Protein AF-A0A7J2S6Q3-F1 (afdb_monomer_lite)

Radius of gyration: 14.71 Å; chains: 1; bounding box: 44×21×36 Å

Sequence (72 aa):
MEEIKIALQLEKDGYAYYKRASELCKNEYGKKMFKKLAEDEIKHLQKFKEIAEEIFGIKIDDKDEGKTSGYI

Foldseek 3Di:
DVVLVVQLVVLVVQLVVLCVQLVPDPDPVSNVVSNVSSVVSVVSNVVSQVVCCVPPVDHDDPVPPPDDDDDD

pLDDT: mean 87.34, std 18.96, range [36.19, 98.75]

Secondary structure (DSSP, 8-state):
-HHHHHHHHHHHHHHHHHHHHHHH--SHHHHHHHHHHHHHHHHHHHHHHHHHHHHH-----GGGTT------

Structure (mmCIF, N/CA/C/O backbone):
data_AF-A0A7J2S6Q3-F1
#
_entry.id   AF-A0A7J2S6Q3-F1
#
loop_
_atom_site.group_PDB
_atom_site.id
_atom_site.type_symbol
_atom_site.label_atom_id
_atom_site.label_alt_id
_atom_site.label_comp_id
_atom_site.label_asym_id
_atom_site.label_entity_id
_atom_site.label_seq_id
_atom_site.pdbx_PDB_ins_code
_atom_site.Cartn_x
_atom_site.Cartn_y
_atom_site.Cartn_z
_atom_site.occupancy
_atom_site.B_iso_or_equiv
_atom_site.auth_seq_id
_atom_site.auth_comp_id
_atom_site.auth_asym_id
_atom_site.auth_atom_id
_atom_site.pdbx_PDB_model_num
ATOM 1 N N . MET A 1 1 ? -17.144 8.039 9.658 1.00 77.88 1 MET A N 1
ATOM 2 C CA . MET A 1 1 ? -16.726 6.608 9.655 1.00 77.88 1 MET A CA 1
ATOM 3 C C . MET A 1 1 ? -16.600 6.084 8.240 1.00 77.88 1 MET A C 1
ATOM 5 O O . MET A 1 1 ? -15.696 5.299 7.988 1.00 77.88 1 MET A O 1
ATOM 9 N N . GLU A 1 2 ? -17.484 6.500 7.333 1.00 89.25 2 GLU A N 1
ATOM 10 C CA . GLU A 1 2 ? -17.418 6.119 5.922 1.00 89.25 2 GLU A CA 1
ATOM 11 C C . GLU A 1 2 ? -16.096 6.553 5.273 1.00 89.25 2 GLU A C 1
ATOM 13 O O . GLU A 1 2 ? -15.443 5.773 4.595 1.00 89.25 2 GLU A O 1
ATOM 18 N N . GLU A 1 3 ? -15.622 7.750 5.603 1.00 93.19 3 GLU A N 1
ATOM 19 C CA . GLU A 1 3 ? -14.368 8.322 5.112 1.00 93.19 3 GLU A CA 1
ATOM 20 C C . GLU A 1 3 ? -13.153 7.481 5.526 1.00 93.19 3 GLU A C 1
ATOM 22 O O . GLU A 1 3 ? -12.257 7.239 4.724 1.00 93.19 3 GLU A O 1
ATOM 27 N N . ILE A 1 4 ? -13.149 6.985 6.770 1.00 92.69 4 ILE A N 1
ATOM 28 C CA . ILE A 1 4 ? -12.096 6.101 7.286 1.00 92.69 4 ILE A CA 1
ATOM 29 C C . ILE A 1 4 ? -12.145 4.739 6.597 1.00 92.69 4 ILE A C 1
ATOM 31 O O . ILE A 1 4 ? -11.099 4.201 6.254 1.00 92.69 4 ILE A O 1
ATOM 35 N N . LYS A 1 5 ? -13.336 4.178 6.357 1.00 91.50 5 LYS A N 1
ATOM 36 C CA . LYS A 1 5 ? -13.467 2.912 5.621 1.00 91.50 5 LYS A CA 1
ATOM 37 C C . LYS A 1 5 ? -12.965 3.045 4.185 1.00 91.50 5 LYS A C 1
ATOM 39 O O . LYS A 1 5 ? -12.231 2.175 3.727 1.00 91.50 5 LYS A O 1
ATOM 44 N N . ILE A 1 6 ? -13.317 4.143 3.514 1.00 95.38 6 ILE A N 1
ATOM 45 C CA . ILE A 1 6 ? -12.840 4.455 2.163 1.00 95.38 6 ILE A CA 1
ATOM 46 C C . ILE A 1 6 ? -11.316 4.584 2.160 1.00 95.38 6 ILE A C 1
ATOM 48 O O . ILE A 1 6 ? -10.669 3.959 1.326 1.00 95.38 6 ILE A O 1
ATOM 52 N N . ALA A 1 7 ? -10.737 5.328 3.107 1.00 95.62 7 ALA A N 1
ATOM 53 C CA . ALA A 1 7 ? -9.287 5.458 3.229 1.00 95.62 7 ALA A CA 1
ATOM 54 C C . ALA A 1 7 ? -8.613 4.094 3.449 1.00 95.62 7 ALA A C 1
ATOM 56 O O . ALA A 1 7 ? -7.706 3.733 2.711 1.00 95.62 7 ALA A O 1
ATOM 57 N N . LEU A 1 8 ? -9.107 3.282 4.389 1.00 94.38 8 LEU A N 1
ATOM 58 C CA . LEU A 1 8 ? -8.566 1.943 4.644 1.00 94.38 8 LEU A CA 1
ATOM 59 C C . LEU A 1 8 ? -8.630 1.035 3.408 1.00 94.38 8 LEU A C 1
ATOM 61 O O . LEU A 1 8 ? -7.698 0.270 3.169 1.00 94.38 8 LEU A O 1
ATOM 65 N N . GLN A 1 9 ? -9.714 1.096 2.629 1.00 95.75 9 GLN A N 1
ATOM 66 C CA . GLN A 1 9 ? -9.820 0.325 1.390 1.00 95.75 9 GLN A CA 1
ATOM 67 C C . GLN A 1 9 ? -8.852 0.843 0.321 1.00 95.75 9 GLN A C 1
ATOM 69 O O . GLN A 1 9 ? -8.190 0.041 -0.335 1.00 95.75 9 GLN A O 1
ATOM 74 N N . LEU A 1 10 ? -8.719 2.165 0.193 1.00 97.38 10 LEU A N 1
ATOM 75 C CA . LEU A 1 10 ? -7.787 2.795 -0.737 1.00 97.38 10 LEU A CA 1
ATOM 76 C C . LEU A 1 10 ? -6.344 2.343 -0.477 1.00 97.38 10 LEU A C 1
ATOM 78 O O . LEU A 1 10 ? -5.651 1.975 -1.423 1.00 97.38 10 LEU A O 1
ATOM 82 N N . GLU A 1 11 ? -5.917 2.292 0.787 1.00 98.00 11 GLU A N 1
ATOM 83 C CA . GLU A 1 11 ? -4.570 1.828 1.146 1.00 98.00 11 GLU A CA 1
ATOM 84 C C . GLU A 1 11 ? -4.355 0.339 0.816 1.00 98.00 11 GLU A C 1
ATOM 86 O O . GLU A 1 11 ? -3.294 -0.056 0.324 1.00 98.00 11 GLU A O 1
ATOM 91 N N . LYS A 1 12 ? -5.369 -0.515 1.023 1.00 97.12 12 LYS A N 1
ATOM 92 C CA . LYS A 1 12 ? -5.298 -1.946 0.658 1.00 97.12 12 LYS A CA 1
ATOM 93 C C . LYS A 1 12 ? -5.186 -2.140 -0.850 1.00 97.12 12 LYS A C 1
ATOM 95 O O . LYS A 1 12 ? -4.360 -2.932 -1.317 1.00 97.12 12 LYS A O 1
ATOM 100 N N . ASP A 1 13 ? -5.991 -1.402 -1.606 1.00 97.94 13 ASP A N 1
ATOM 101 C CA . ASP A 1 13 ? -5.982 -1.443 -3.065 1.00 97.94 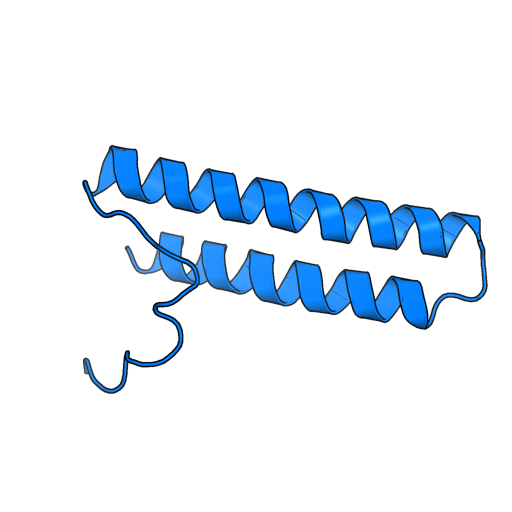13 ASP A CA 1
ATOM 102 C C . ASP A 1 13 ? -4.654 -0.897 -3.613 1.00 97.94 13 ASP A C 1
ATOM 104 O O . ASP A 1 13 ? -4.055 -1.507 -4.504 1.00 97.94 13 ASP A O 1
ATOM 108 N N . GLY A 1 14 ? -4.145 0.192 -3.027 1.00 98.25 14 GLY A N 1
ATOM 109 C CA . GLY A 1 14 ? -2.834 0.770 -3.325 1.00 98.25 14 GLY A CA 1
ATOM 110 C C . GLY A 1 14 ? -1.696 -0.222 -3.083 1.00 98.25 14 GLY A C 1
ATOM 111 O O . GLY A 1 14 ? -0.865 -0.444 -3.971 1.00 98.25 14 GLY A O 1
ATOM 112 N N . TYR A 1 15 ? -1.702 -0.911 -1.936 1.00 98.50 15 TYR A N 1
ATOM 113 C CA . TYR A 1 15 ? -0.734 -1.967 -1.635 1.00 98.50 15 TYR A CA 1
ATOM 114 C C . TYR A 1 15 ? -0.752 -3.069 -2.701 1.00 98.50 15 TYR A C 1
ATOM 116 O O . TYR A 1 15 ? 0.294 -3.417 -3.264 1.00 98.50 15 TYR A O 1
ATOM 124 N N . ALA A 1 16 ? -1.936 -3.613 -3.004 1.00 98.19 16 ALA A N 1
ATOM 125 C CA . ALA A 1 16 ? -2.089 -4.675 -3.995 1.00 98.19 16 ALA A CA 1
ATOM 126 C C . ALA A 1 16 ? -1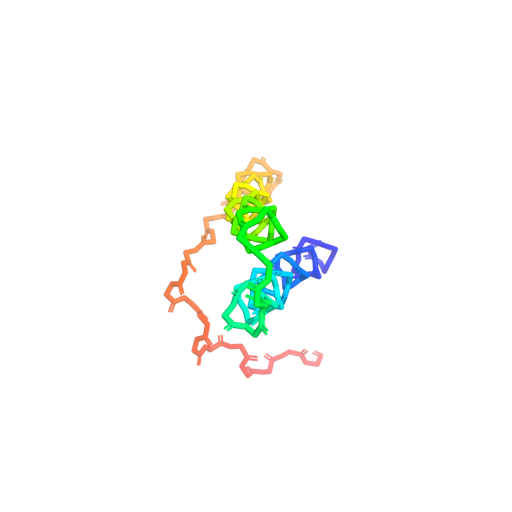.620 -4.222 -5.387 1.00 98.19 16 ALA A C 1
ATOM 128 O O . ALA A 1 16 ? -0.920 -4.968 -6.086 1.00 98.19 16 ALA A O 1
ATOM 129 N N . TYR A 1 17 ? -1.951 -2.986 -5.763 1.00 98.56 17 TYR A N 1
ATOM 130 C CA . TYR A 1 17 ? -1.543 -2.374 -7.019 1.00 98.56 17 TYR A CA 1
ATOM 131 C C . TYR A 1 17 ? -0.020 -2.251 -7.125 1.00 98.56 17 TYR A C 1
ATOM 133 O O . TYR A 1 17 ? 0.575 -2.778 -8.071 1.00 98.56 17 TYR A O 1
ATOM 141 N N . TYR A 1 18 ? 0.636 -1.617 -6.151 1.00 98.62 18 TYR A N 1
ATOM 142 C CA . TYR A 1 18 ? 2.082 -1.398 -6.198 1.00 98.62 18 TYR A CA 1
ATOM 143 C C . TYR A 1 18 ? 2.878 -2.688 -6.049 1.00 98.62 18 TYR A C 1
ATOM 145 O O . TYR A 1 18 ? 3.895 -2.868 -6.727 1.00 98.62 18 TYR A O 1
ATOM 153 N N . LYS A 1 19 ? 2.391 -3.639 -5.246 1.00 98.44 19 LYS A N 1
ATOM 154 C CA . LYS A 1 19 ? 2.988 -4.972 -5.169 1.00 98.44 19 LYS A CA 1
ATOM 155 C C . LYS A 1 19 ? 2.984 -5.642 -6.543 1.00 98.44 19 LYS A C 1
ATOM 157 O O . LYS A 1 19 ? 4.051 -6.035 -7.023 1.00 98.44 19 LYS A O 1
ATOM 162 N N . ARG A 1 20 ? 1.829 -5.684 -7.217 1.00 98.50 20 ARG A N 1
ATOM 163 C CA . ARG A 1 20 ? 1.706 -6.248 -8.570 1.00 98.50 20 ARG A CA 1
ATOM 164 C C . ARG A 1 20 ? 2.560 -5.488 -9.588 1.00 98.50 20 ARG A C 1
ATOM 166 O O . ARG A 1 20 ? 3.225 -6.107 -10.415 1.00 98.50 20 ARG A O 1
ATOM 173 N N . ALA A 1 21 ? 2.595 -4.158 -9.518 1.00 98.44 21 ALA A N 1
ATOM 174 C CA . ALA A 1 21 ? 3.447 -3.340 -10.380 1.00 98.44 21 ALA A CA 1
ATOM 175 C C . ALA A 1 21 ? 4.935 -3.686 -10.200 1.00 98.44 21 ALA A C 1
ATOM 177 O O . ALA A 1 21 ? 5.668 -3.796 -11.183 1.00 98.44 21 ALA A O 1
ATOM 178 N N . SER A 1 22 ? 5.376 -3.938 -8.962 1.00 98.50 22 SER A N 1
ATOM 179 C CA . SER A 1 22 ? 6.752 -4.359 -8.675 1.00 98.50 22 SER A CA 1
ATOM 180 C C . SER A 1 22 ? 7.095 -5.738 -9.255 1.00 98.50 22 SER A C 1
ATOM 182 O O . SER A 1 22 ? 8.227 -5.957 -9.685 1.00 98.50 22 SER A O 1
ATOM 184 N N . GLU A 1 23 ? 6.127 -6.656 -9.297 1.00 98.06 23 GLU A N 1
ATOM 185 C CA . GLU A 1 23 ? 6.288 -8.004 -9.857 1.00 98.06 23 GLU A CA 1
ATOM 186 C C . GLU A 1 23 ? 6.371 -7.976 -11.391 1.00 98.06 23 GLU A C 1
ATOM 188 O O . GLU A 1 23 ? 7.116 -8.754 -11.985 1.00 98.06 23 GLU A O 1
ATOM 193 N N . LEU A 1 24 ? 5.649 -7.049 -12.029 1.00 98.31 24 LEU A N 1
ATOM 194 C CA . LEU A 1 24 ? 5.624 -6.882 -13.486 1.00 98.31 24 LEU A CA 1
ATOM 195 C C . LEU A 1 24 ? 6.752 -5.980 -14.023 1.00 98.31 24 LEU A C 1
ATOM 197 O O . LEU A 1 24 ? 7.070 -6.026 -15.215 1.00 98.31 24 LEU A O 1
ATOM 201 N N . CYS A 1 25 ? 7.366 -5.148 -13.176 1.00 97.94 25 CYS A N 1
ATOM 202 C CA . CYS A 1 25 ? 8.415 -4.219 -13.588 1.00 97.94 25 CYS A CA 1
ATOM 203 C C . CYS A 1 25 ? 9.749 -4.943 -13.837 1.00 97.94 25 CYS A C 1
ATOM 205 O O . CYS A 1 25 ? 10.352 -5.507 -12.927 1.00 97.94 25 CYS A O 1
ATOM 207 N N . LYS A 1 26 ? 10.252 -4.867 -15.077 1.00 97.62 26 LYS A N 1
ATOM 208 C CA . LYS A 1 26 ? 11.549 -5.452 -15.471 1.00 97.62 26 LYS A CA 1
ATOM 209 C C . LYS A 1 26 ? 12.756 -4.612 -15.048 1.00 97.62 26 LYS A C 1
ATOM 211 O O . LYS A 1 26 ? 13.867 -5.122 -14.991 1.00 97.62 26 LYS A O 1
ATOM 216 N N . ASN A 1 27 ? 12.562 -3.312 -14.826 1.00 98.31 27 ASN A N 1
ATOM 217 C CA . ASN A 1 27 ? 13.639 -2.417 -14.423 1.00 98.31 27 ASN A CA 1
ATOM 218 C C . ASN A 1 27 ? 13.843 -2.505 -12.904 1.00 98.31 27 ASN A C 1
ATOM 220 O O . ASN A 1 27 ? 12.916 -2.248 -12.139 1.00 98.31 27 ASN A O 1
ATOM 224 N N . GLU A 1 28 ? 15.064 -2.807 -12.466 1.00 97.88 28 GLU A N 1
ATOM 225 C CA . GLU A 1 28 ? 15.367 -3.014 -11.043 1.00 97.88 28 GLU A CA 1
ATOM 226 C C . GLU A 1 28 ? 15.139 -1.770 -10.170 1.00 97.88 28 GLU A C 1
ATOM 228 O O . GLU A 1 28 ? 14.711 -1.894 -9.021 1.00 97.88 28 GLU A O 1
ATOM 233 N N . TYR A 1 29 ? 15.367 -0.563 -10.697 1.00 98.12 29 TYR A N 1
ATOM 234 C CA . TYR A 1 29 ? 15.071 0.672 -9.968 1.00 98.12 29 TYR A CA 1
ATOM 235 C C . TYR A 1 29 ? 13.561 0.888 -9.833 1.00 98.12 29 TYR A C 1
ATOM 237 O O . TYR A 1 29 ? 13.082 1.158 -8.733 1.00 98.12 29 TYR A O 1
ATOM 245 N N . GLY A 1 30 ? 12.806 0.694 -10.918 1.00 98.44 30 GLY A N 1
ATOM 246 C CA . GLY A 1 30 ? 11.342 0.780 -10.904 1.00 98.44 30 GLY A CA 1
ATOM 247 C C . GLY A 1 30 ? 10.706 -0.249 -9.967 1.00 98.44 30 GLY A C 1
ATOM 248 O O . GLY A 1 30 ? 9.837 0.085 -9.167 1.00 98.44 30 GLY A O 1
ATOM 249 N N . LYS A 1 31 ? 11.211 -1.486 -9.971 1.00 98.69 31 LYS A N 1
ATOM 250 C CA . LYS A 1 31 ? 10.790 -2.537 -9.037 1.00 98.69 31 LYS A CA 1
ATOM 251 C C . LYS A 1 31 ? 11.018 -2.141 -7.580 1.00 98.69 31 LYS A C 1
ATOM 253 O O . LYS A 1 31 ? 10.123 -2.323 -6.758 1.00 98.69 31 LYS A O 1
ATOM 258 N N . LYS A 1 32 ? 12.191 -1.588 -7.247 1.00 98.50 32 LYS A N 1
ATOM 259 C CA . LYS A 1 32 ? 12.481 -1.087 -5.891 1.00 98.50 32 LYS A CA 1
ATOM 260 C C . LYS A 1 32 ? 11.567 0.075 -5.504 1.00 98.50 32 LYS A C 1
ATOM 262 O O . LYS A 1 32 ? 11.084 0.096 -4.377 1.00 98.50 32 LYS A O 1
ATOM 267 N N . MET A 1 33 ? 11.301 0.997 -6.430 1.00 98.69 33 MET A N 1
ATOM 268 C CA . MET A 1 33 ? 10.363 2.099 -6.211 1.00 98.69 33 MET A CA 1
ATOM 269 C C . MET A 1 33 ? 8.960 1.576 -5.882 1.00 98.69 33 MET A C 1
ATOM 271 O O . MET A 1 33 ? 8.410 1.946 -4.852 1.00 98.69 33 MET A O 1
ATOM 275 N N . PHE A 1 34 ? 8.407 0.674 -6.697 1.00 98.75 34 PHE A N 1
ATOM 276 C CA . PHE A 1 34 ? 7.076 0.115 -6.450 1.00 98.75 34 PHE A CA 1
ATOM 277 C C . PHE A 1 34 ? 6.994 -0.689 -5.152 1.00 98.75 34 PHE A C 1
ATOM 279 O O . PHE A 1 34 ? 6.000 -0.586 -4.442 1.00 98.75 34 PHE A O 1
ATOM 286 N N . LYS A 1 35 ? 8.042 -1.442 -4.793 1.00 98.56 35 LYS A N 1
ATOM 287 C CA . LYS A 1 35 ? 8.098 -2.111 -3.483 1.00 98.56 35 LYS A CA 1
ATOM 288 C C . LYS A 1 35 ? 8.015 -1.116 -2.332 1.00 98.56 35 LYS A C 1
ATOM 290 O O . LYS A 1 35 ? 7.232 -1.330 -1.418 1.00 98.56 35 LYS A O 1
ATOM 295 N N . LYS A 1 36 ? 8.780 -0.024 -2.409 1.00 98.62 36 LYS A N 1
ATOM 296 C CA . LYS A 1 36 ? 8.751 1.024 -1.387 1.00 98.62 36 LYS A CA 1
ATOM 297 C C . LYS A 1 36 ? 7.366 1.666 -1.274 1.00 98.62 36 LYS A C 1
ATOM 299 O O . LYS A 1 36 ? 6.887 1.842 -0.166 1.00 98.62 36 LYS A O 1
ATOM 304 N N . LEU A 1 37 ? 6.713 1.950 -2.403 1.00 98.62 37 LEU A N 1
ATOM 305 C CA . LEU A 1 37 ? 5.348 2.484 -2.401 1.00 98.62 37 LEU A CA 1
ATOM 306 C C . LEU A 1 37 ? 4.361 1.512 -1.747 1.00 98.62 37 LEU A C 1
ATOM 308 O O . LEU A 1 37 ? 3.602 1.923 -0.884 1.00 98.62 37 LEU A O 1
ATOM 312 N N . ALA A 1 38 ? 4.428 0.217 -2.070 1.00 98.19 38 ALA A N 1
ATOM 313 C CA . ALA A 1 38 ? 3.600 -0.787 -1.401 1.00 98.19 38 ALA A CA 1
ATOM 314 C C . ALA A 1 38 ? 3.856 -0.820 0.122 1.00 98.19 38 ALA A C 1
ATOM 316 O O . ALA A 1 38 ? 2.922 -0.881 0.914 1.00 98.19 38 ALA A O 1
ATOM 317 N N . GLU A 1 39 ? 5.116 -0.760 0.554 1.00 98.19 39 GLU A N 1
ATOM 318 C CA . GLU A 1 39 ? 5.466 -0.704 1.980 1.00 98.19 39 GLU A CA 1
ATOM 319 C C . GLU A 1 39 ? 4.943 0.560 2.679 1.00 98.19 39 GLU A C 1
ATOM 321 O O . GLU A 1 39 ? 4.609 0.503 3.863 1.00 98.19 39 GLU A O 1
ATOM 326 N N . ASP A 1 40 ? 4.870 1.689 1.973 1.00 98.44 40 ASP A N 1
ATOM 327 C CA . ASP A 1 40 ? 4.318 2.932 2.509 1.00 98.44 40 ASP A CA 1
ATOM 328 C C . ASP A 1 40 ? 2.794 2.827 2.716 1.00 98.44 40 ASP A C 1
ATOM 330 O O . ASP A 1 40 ? 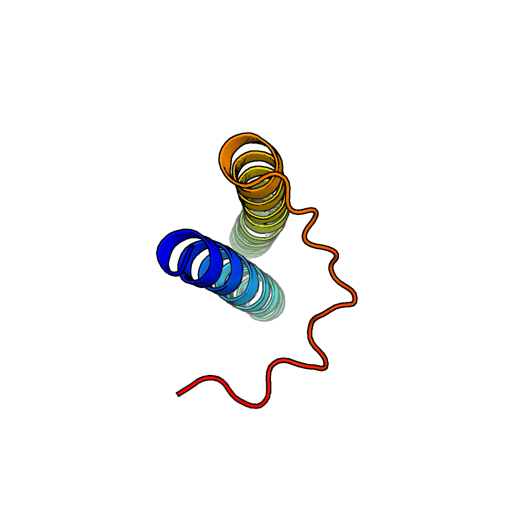2.328 3.201 3.794 1.00 9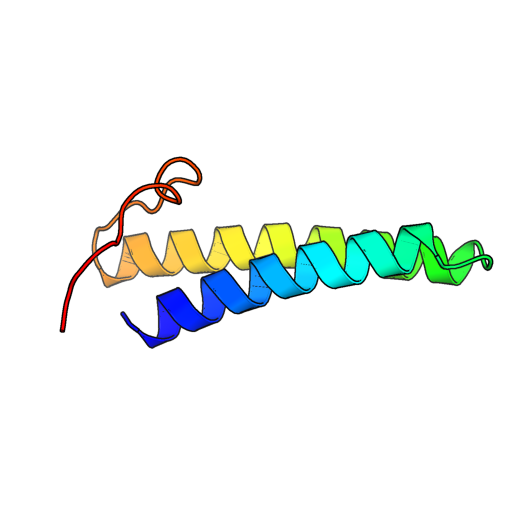8.44 40 ASP A O 1
ATOM 334 N N . GLU A 1 41 ? 2.044 2.175 1.817 1.00 98.31 41 GLU A N 1
ATOM 335 C CA . GLU A 1 41 ? 0.593 1.966 2.014 1.00 98.31 41 GLU A CA 1
ATOM 336 C C . GLU A 1 41 ? 0.275 1.103 3.245 1.00 98.31 41 GLU A C 1
ATOM 338 O O . GLU A 1 41 ? -0.726 1.321 3.924 1.00 98.31 41 GLU A O 1
ATOM 343 N N . ILE A 1 42 ? 1.153 0.163 3.626 1.00 96.81 42 ILE A N 1
ATOM 344 C CA . ILE A 1 42 ? 0.985 -0.584 4.889 1.00 96.81 42 ILE A CA 1
ATOM 345 C C . ILE A 1 42 ? 1.076 0.364 6.096 1.00 96.81 42 ILE A C 1
ATOM 347 O O . ILE A 1 42 ? 0.312 0.232 7.057 1.00 96.81 42 ILE A O 1
ATOM 351 N N . LYS A 1 43 ? 2.002 1.331 6.065 1.00 97.25 43 LYS A N 1
ATOM 352 C CA . LYS A 1 43 ? 2.150 2.318 7.147 1.00 97.25 43 LYS A CA 1
ATOM 353 C C . LYS A 1 43 ? 0.957 3.265 7.181 1.00 97.25 43 LYS A C 1
ATOM 355 O O . LYS A 1 43 ? 0.480 3.589 8.267 1.00 97.25 43 LYS A O 1
ATOM 360 N N . HIS A 1 44 ? 0.463 3.687 6.019 1.00 97.88 44 HIS A N 1
ATOM 361 C CA . HIS A 1 44 ? -0.735 4.517 5.922 1.00 97.88 44 HIS A CA 1
ATOM 362 C C . HIS A 1 44 ? -1.964 3.782 6.459 1.00 97.88 44 HIS A C 1
ATOM 364 O O . HIS A 1 44 ? -2.689 4.336 7.285 1.00 97.88 44 HIS A O 1
ATOM 370 N N . LEU A 1 45 ? -2.139 2.507 6.097 1.00 96.25 45 LEU A N 1
ATOM 371 C CA . LEU A 1 45 ? -3.211 1.660 6.616 1.00 96.25 45 LEU A CA 1
ATOM 372 C C . LEU A 1 45 ? -3.179 1.599 8.147 1.00 96.25 45 LEU A C 1
ATOM 374 O O . LEU A 1 45 ? -4.201 1.808 8.800 1.00 96.25 45 LEU A O 1
ATOM 378 N N . GLN A 1 46 ? -1.999 1.356 8.726 1.00 95.62 46 GLN A N 1
ATOM 379 C CA . GLN A 1 46 ? -1.821 1.358 10.177 1.00 95.62 46 GLN A CA 1
ATOM 380 C C . GLN A 1 46 ? -2.165 2.725 10.781 1.00 95.62 46 GLN A C 1
ATOM 382 O O . GLN A 1 46 ? -2.851 2.791 11.801 1.00 95.62 46 GLN A O 1
ATOM 387 N N . LYS A 1 47 ? -1.769 3.822 10.123 1.00 96.31 47 LYS A N 1
ATOM 388 C CA . LYS A 1 47 ? -2.068 5.165 10.618 1.00 96.31 47 LYS A CA 1
ATOM 389 C C . LYS A 1 47 ? -3.565 5.472 10.613 1.00 96.31 47 LYS A C 1
ATOM 391 O O . LYS A 1 47 ? -4.072 6.045 11.574 1.00 96.31 47 LYS A O 1
ATOM 396 N N . PHE A 1 48 ? -4.289 5.062 9.576 1.00 95.12 48 PHE A N 1
ATOM 397 C CA . PHE A 1 48 ? -5.742 5.224 9.537 1.00 95.12 48 PHE A CA 1
ATOM 398 C C . PHE A 1 48 ? -6.457 4.383 10.598 1.00 95.12 48 PHE A C 1
ATOM 400 O O . PHE A 1 48 ? -7.446 4.854 11.158 1.00 95.12 48 PHE A O 1
ATOM 407 N N . LYS A 1 49 ? -5.949 3.188 10.932 1.00 93.69 49 LYS A N 1
ATOM 408 C CA . LYS A 1 49 ? -6.470 2.393 12.058 1.00 93.69 49 LYS A CA 1
ATOM 409 C C . LYS A 1 49 ? -6.273 3.099 13.398 1.00 93.69 49 LYS A C 1
ATOM 411 O O . LYS A 1 49 ? -7.212 3.154 14.183 1.00 93.69 49 LYS A O 1
ATOM 416 N N . GLU A 1 50 ? -5.094 3.674 13.638 1.00 94.69 50 GLU A N 1
ATOM 417 C CA . GLU A 1 50 ? -4.823 4.465 14.849 1.00 94.69 50 GLU A CA 1
ATOM 418 C C . GLU A 1 50 ? -5.761 5.670 14.954 1.00 94.69 50 GLU A C 1
ATOM 420 O O . GLU A 1 50 ? -6.380 5.881 15.991 1.00 94.69 50 GLU A O 1
ATOM 425 N N . ILE A 1 51 ? -5.931 6.423 13.861 1.00 93.69 51 ILE A N 1
ATOM 426 C CA . ILE A 1 51 ? -6.860 7.562 13.815 1.00 93.69 51 ILE A CA 1
ATOM 427 C C . ILE A 1 51 ? -8.295 7.100 14.105 1.00 93.69 51 ILE A C 1
ATOM 429 O O . ILE A 1 51 ? -9.038 7.782 14.812 1.00 93.69 51 ILE A O 1
ATOM 433 N N . ALA A 1 52 ? -8.698 5.942 13.577 1.00 92.06 52 ALA A N 1
ATOM 434 C CA . ALA A 1 52 ? -10.017 5.382 13.841 1.00 92.06 52 ALA A CA 1
ATOM 435 C C . ALA A 1 52 ? -10.208 5.036 15.327 1.00 92.06 52 ALA A C 1
ATOM 437 O O . ALA A 1 52 ? -11.261 5.327 15.898 1.00 92.06 52 ALA A O 1
ATOM 438 N N . GLU A 1 53 ? -9.186 4.454 15.956 1.00 92.81 53 GLU A N 1
ATOM 439 C CA . GLU A 1 53 ? -9.194 4.137 17.383 1.00 92.81 53 GLU A CA 1
ATOM 440 C C . GLU A 1 53 ? -9.247 5.408 18.239 1.00 92.81 53 GLU A C 1
ATOM 442 O O . GLU A 1 53 ? -10.067 5.492 19.149 1.0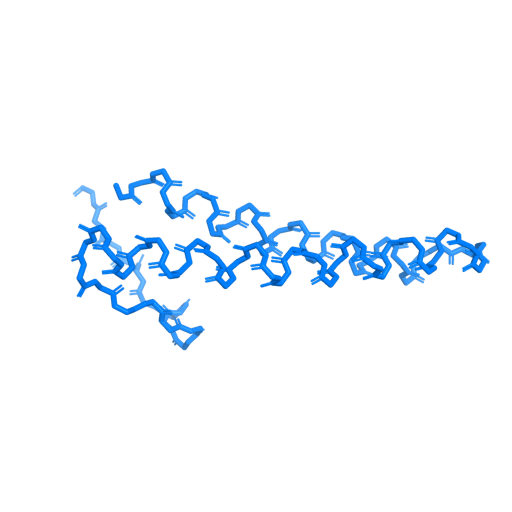0 92.81 53 GLU A O 1
ATOM 447 N N . GLU A 1 54 ? -8.447 6.424 17.915 1.00 93.31 54 GLU A N 1
ATOM 448 C CA . GLU A 1 54 ? -8.402 7.690 18.656 1.00 93.31 54 GLU A CA 1
ATOM 449 C C . GLU A 1 54 ? -9.714 8.480 18.564 1.00 93.31 54 GLU A C 1
ATOM 451 O O . GLU A 1 54 ? -10.180 9.027 19.563 1.00 93.31 54 GLU A O 1
ATOM 456 N N . ILE A 1 55 ? -10.323 8.548 17.375 1.00 92.44 55 ILE A N 1
ATOM 457 C CA . ILE A 1 55 ? -11.519 9.373 17.146 1.00 92.44 55 ILE A CA 1
ATOM 458 C C . ILE A 1 55 ? -12.799 8.639 17.553 1.00 92.44 55 ILE A C 1
ATOM 460 O O . ILE A 1 55 ? -13.723 9.259 18.081 1.00 92.44 55 ILE A O 1
ATOM 464 N N . PHE A 1 56 ? -12.881 7.332 17.293 1.00 90.19 56 PHE A N 1
ATOM 465 C CA . PHE A 1 56 ? -14.124 6.571 17.446 1.00 90.19 56 PHE A CA 1
ATOM 466 C C . PHE A 1 56 ? -14.071 5.528 18.566 1.00 90.19 56 PHE A C 1
ATOM 468 O O . PHE A 1 56 ? -15.099 4.924 18.867 1.00 90.19 56 PHE A O 1
ATOM 475 N N . GLY A 1 57 ? -12.912 5.304 19.194 1.00 88.12 57 GLY A N 1
ATOM 476 C CA . GLY A 1 57 ? -12.742 4.295 20.244 1.00 88.12 57 GLY A CA 1
ATOM 477 C C . GLY A 1 57 ? -12.843 2.854 19.735 1.00 88.12 57 GLY A C 1
ATOM 478 O O . GLY A 1 57 ? -13.098 1.944 20.523 1.00 88.12 57 GLY A O 1
ATOM 479 N N . ILE A 1 58 ? -12.697 2.635 18.423 1.00 79.69 58 ILE A N 1
ATOM 480 C CA . ILE A 1 58 ? -12.860 1.327 17.777 1.00 79.69 58 ILE A CA 1
ATOM 481 C C . ILE A 1 58 ? -11.499 0.816 17.316 1.00 79.69 58 ILE A C 1
ATOM 483 O O . ILE A 1 58 ? -10.829 1.460 16.512 1.00 79.69 58 ILE A O 1
ATOM 487 N N . LYS A 1 59 ? -11.134 -0.392 17.751 1.00 82.50 59 LYS A N 1
ATOM 488 C CA . LYS A 1 59 ? -10.001 -1.128 17.183 1.00 82.50 59 LYS A CA 1
ATOM 489 C C . LYS A 1 59 ? -10.429 -1.848 15.914 1.00 82.50 59 LYS A C 1
ATOM 491 O O . LYS A 1 59 ? -11.334 -2.675 15.956 1.00 82.50 59 LYS A O 1
ATOM 496 N N . ILE A 1 60 ? -9.765 -1.536 14.806 1.00 80.75 60 ILE A N 1
ATOM 497 C CA . ILE A 1 60 ? -9.965 -2.204 13.518 1.00 80.75 60 ILE A CA 1
ATOM 498 C C . ILE A 1 60 ? -8.840 -3.228 13.338 1.00 80.75 60 ILE A C 1
ATOM 500 O O . ILE A 1 60 ? -7.686 -2.847 13.133 1.00 80.75 60 ILE A O 1
ATOM 504 N N . ASP A 1 61 ? -9.172 -4.518 13.425 1.00 75.56 61 ASP A N 1
ATOM 505 C CA . ASP A 1 61 ? -8.236 -5.629 13.211 1.00 75.56 61 ASP A CA 1
ATOM 506 C C . ASP A 1 61 ? -8.309 -6.133 11.758 1.00 75.56 61 ASP A C 1
ATOM 508 O O . ASP A 1 61 ? -9.353 -6.064 11.108 1.00 75.56 61 ASP A O 1
ATOM 512 N N . ASP A 1 62 ? -7.202 -6.662 11.229 1.00 64.25 62 ASP A N 1
ATOM 513 C CA . ASP A 1 62 ? -7.158 -7.217 9.865 1.00 64.25 62 ASP A CA 1
ATOM 514 C C . ASP A 1 62 ? -7.990 -8.503 9.710 1.00 64.25 62 ASP A C 1
ATOM 516 O O . ASP A 1 62 ? -8.256 -8.941 8.592 1.00 64.25 62 ASP A O 1
ATOM 520 N N . LYS A 1 63 ? -8.433 -9.120 10.814 1.00 53.28 63 LYS A N 1
ATOM 521 C CA . LYS A 1 63 ? -9.243 -10.349 10.794 1.00 53.28 63 LYS A CA 1
ATOM 522 C C . LYS A 1 63 ? -10.737 -10.136 10.516 1.00 53.28 63 LYS A C 1
ATOM 524 O O . LYS A 1 63 ? -11.439 -11.125 10.303 1.00 53.28 63 LYS A O 1
ATOM 529 N N . ASP A 1 64 ? -11.225 -8.895 10.481 1.00 48.84 64 ASP A N 1
ATOM 530 C CA . ASP A 1 64 ? -12.660 -8.585 10.341 1.00 48.84 64 ASP A CA 1
ATOM 531 C C . ASP A 1 64 ? -13.167 -8.467 8.886 1.00 48.84 64 ASP A C 1
ATOM 533 O O . ASP A 1 64 ? -14.346 -8.196 8.649 1.00 48.84 64 ASP A O 1
ATOM 537 N N . GLU A 1 65 ? -12.337 -8.761 7.879 1.00 47.31 65 GLU A N 1
ATOM 538 C CA . GLU A 1 65 ? -12.726 -8.700 6.454 1.00 47.31 65 GLU A CA 1
ATOM 539 C C . GLU A 1 65 ? -13.736 -9.778 6.001 1.00 47.31 65 GLU A C 1
ATOM 541 O O . GLU A 1 65 ? -14.099 -9.850 4.829 1.00 47.31 65 GLU A O 1
ATOM 546 N N . GLY A 1 66 ? -14.237 -10.614 6.915 1.00 41.00 66 GLY A N 1
ATOM 547 C CA . GLY A 1 66 ? -15.186 -11.685 6.599 1.00 41.00 66 GLY A CA 1
ATOM 548 C C . GLY A 1 66 ? -16.667 -11.377 6.838 1.00 41.00 66 GLY A C 1
ATOM 549 O O . GLY A 1 66 ? -17.507 -12.175 6.418 1.00 41.00 66 GLY A O 1
ATOM 550 N N . LYS A 1 67 ? -17.038 -10.291 7.536 1.00 36.19 67 LYS A N 1
ATOM 551 C CA . LYS A 1 67 ? -18.450 -10.034 7.895 1.00 36.19 67 LYS A CA 1
ATOM 552 C C . LYS A 1 67 ? -18.801 -8.551 7.991 1.00 36.19 67 LYS A C 1
ATOM 554 O O . LYS A 1 67 ? -19.000 -8.024 9.075 1.00 36.19 67 LYS A O 1
ATOM 559 N N . THR A 1 68 ? -19.035 -7.910 6.853 1.00 39.22 68 THR A N 1
ATOM 560 C CA . THR A 1 68 ? -20.063 -6.855 6.776 1.00 39.22 68 THR A CA 1
ATOM 561 C C . THR A 1 68 ? -20.937 -7.085 5.547 1.00 39.22 68 THR A C 1
ATOM 563 O O . THR A 1 68 ? -20.983 -6.310 4.602 1.00 39.22 68 THR A O 1
ATOM 566 N N . SER A 1 69 ? -21.658 -8.210 5.574 1.00 40.81 69 SER A N 1
ATOM 567 C CA . SER A 1 69 ? -22.955 -8.283 4.908 1.00 40.81 69 SER A CA 1
ATOM 568 C C . SER A 1 69 ? -23.937 -7.442 5.723 1.00 40.81 69 SER A C 1
ATOM 570 O O . SER A 1 69 ? -24.113 -7.696 6.912 1.00 40.81 69 SER A O 1
ATOM 572 N N . GLY A 1 70 ? -24.550 -6.458 5.067 1.00 45.16 70 GLY A N 1
ATOM 573 C CA . GLY A 1 70 ? -25.764 -5.792 5.525 1.00 45.16 70 GLY A CA 1
ATOM 574 C C . GLY A 1 70 ? -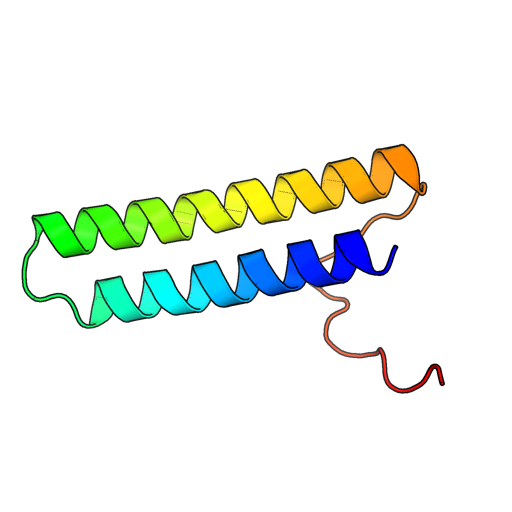25.551 -4.654 6.515 1.00 45.16 70 GLY A C 1
ATOM 575 O O . GLY A 1 70 ? -25.577 -4.879 7.714 1.00 45.16 70 GLY A O 1
ATOM 576 N N . TYR A 1 71 ? -25.468 -3.429 6.003 1.00 37.00 71 TYR A N 1
ATOM 577 C CA . TYR A 1 71 ? -26.339 -2.352 6.476 1.00 37.00 71 TYR A CA 1
ATOM 578 C C . TYR A 1 71 ? -26.661 -1.454 5.278 1.00 37.00 71 TYR A C 1
ATOM 580 O O . TYR A 1 71 ? -25.783 -0.805 4.712 1.00 37.00 71 TYR A O 1
ATOM 588 N N . ILE A 1 72 ? -27.920 -1.561 4.860 1.00 40.56 72 ILE A N 1
ATOM 589 C CA . ILE A 1 72 ? -28.677 -0.549 4.120 1.00 40.56 72 ILE A CA 1
ATOM 590 C C . ILE A 1 72 ? -29.040 0.558 5.108 1.00 40.56 72 ILE A C 1
ATOM 592 O O . ILE A 1 72 ? -29.259 0.205 6.293 1.00 40.56 72 ILE A O 1
#